Protein AF-A0A1C6DAB2-F1 (afdb_monomer_lite)

pLDDT: mean 93.53, std 7.5, range [49.25, 98.69]

Structure (mmCIF, N/CA/C/O backbone):
data_AF-A0A1C6DAB2-F1
#
_entry.id   AF-A0A1C6DAB2-F1
#
loop_
_atom_site.group_PDB
_atom_site.id
_atom_site.type_symbol
_atom_site.label_atom_id
_atom_site.label_alt_id
_atom_site.label_comp_id
_atom_site.label_asym_id
_atom_site.label_entity_id
_atom_site.label_seq_id
_atom_site.pdbx_PDB_ins_code
_atom_site.Cartn_x
_atom_site.Cartn_y
_atom_site.Cartn_z
_atom_site.occupancy
_atom_site.B_iso_or_equiv
_atom_site.auth_seq_id
_atom_site.auth_comp_id
_atom_site.auth_asym_id
_atom_site.auth_atom_id
_atom_site.pdbx_PDB_model_num
ATOM 1 N N . MET A 1 1 ? -5.700 -2.533 -22.740 1.00 49.25 1 MET A N 1
ATOM 2 C CA . MET A 1 1 ? -5.911 -1.677 -21.548 1.00 49.25 1 MET A CA 1
ATOM 3 C C . MET A 1 1 ? -4.535 -1.327 -20.965 1.00 49.25 1 MET A C 1
ATOM 5 O O . MET A 1 1 ? -3.546 -1.743 -21.566 1.00 49.25 1 MET A O 1
ATOM 9 N N . ALA A 1 2 ? -4.395 -0.528 -19.900 1.00 56.91 2 ALA A N 1
ATOM 10 C CA . ALA A 1 2 ? -3.152 -0.606 -19.117 1.00 56.91 2 ALA A CA 1
ATOM 11 C C . ALA A 1 2 ? -3.187 -1.957 -18.396 1.00 56.91 2 ALA A C 1
ATOM 13 O O . ALA A 1 2 ? -4.256 -2.381 -17.969 1.00 56.91 2 ALA A O 1
ATOM 14 N N . ARG A 1 3 ? -2.072 -2.685 -18.361 1.00 71.75 3 ARG A N 1
ATOM 15 C CA . ARG A 1 3 ? -2.069 -4.018 -17.767 1.00 71.75 3 ARG A CA 1
ATOM 16 C C . ARG A 1 3 ? -2.143 -3.891 -16.251 1.00 71.75 3 ARG A C 1
ATOM 18 O O . ARG A 1 3 ? -1.261 -3.277 -15.655 1.00 71.75 3 ARG A O 1
ATOM 25 N N . GLU A 1 4 ? -3.182 -4.461 -15.661 1.00 79.12 4 GLU A N 1
ATOM 26 C CA . GLU A 1 4 ? -3.455 -4.365 -14.232 1.00 79.12 4 GLU A CA 1
ATOM 27 C C . GLU A 1 4 ? -3.022 -5.652 -13.532 1.00 79.12 4 GLU A C 1
ATOM 29 O O . GLU A 1 4 ? -3.214 -6.760 -14.034 1.00 79.12 4 GLU A O 1
ATOM 34 N N . ALA A 1 5 ? -2.421 -5.505 -12.360 1.00 93.19 5 ALA A N 1
ATOM 35 C CA . ALA A 1 5 ? -2.214 -6.605 -11.438 1.00 93.19 5 ALA A CA 1
ATOM 36 C C . ALA A 1 5 ? -2.573 -6.132 -10.037 1.00 93.19 5 ALA A C 1
ATOM 38 O O . ALA A 1 5 ? -2.431 -4.950 -9.717 1.00 93.19 5 ALA A O 1
ATOM 39 N N . MET A 1 6 ? -3.035 -7.048 -9.199 1.00 95.88 6 MET A N 1
ATOM 40 C CA . MET A 1 6 ? -3.359 -6.732 -7.819 1.00 95.88 6 MET A CA 1
ATOM 41 C C . MET A 1 6 ? -3.026 -7.870 -6.871 1.00 95.88 6 MET A C 1
ATOM 43 O O . MET A 1 6 ? -2.961 -9.043 -7.246 1.00 95.88 6 MET A O 1
ATOM 47 N N . ILE A 1 7 ? -2.837 -7.491 -5.615 1.00 97.62 7 ILE A N 1
ATOM 48 C CA . ILE A 1 7 ? -2.771 -8.397 -4.483 1.00 97.62 7 ILE A CA 1
ATOM 49 C C . ILE A 1 7 ? -3.958 -8.081 -3.578 1.00 97.62 7 ILE A C 1
ATOM 51 O O . ILE A 1 7 ? -4.062 -6.976 -3.050 1.00 97.62 7 ILE A O 1
ATOM 55 N N . GLU A 1 8 ? -4.833 -9.057 -3.368 1.00 98.06 8 GLU A N 1
ATOM 56 C CA . GLU A 1 8 ? -5.797 -9.014 -2.273 1.00 98.06 8 GLU A CA 1
ATOM 57 C C . GLU A 1 8 ? -5.141 -9.631 -1.039 1.00 98.06 8 GLU A C 1
ATOM 59 O O . GLU A 1 8 ? -4.670 -10.768 -1.085 1.00 98.06 8 GLU A O 1
ATOM 64 N N . LEU A 1 9 ? -5.108 -8.883 0.057 1.00 96.50 9 LEU A N 1
ATOM 65 C CA . LEU A 1 9 ? -4.588 -9.313 1.345 1.00 96.50 9 LEU A CA 1
ATOM 66 C C . LEU A 1 9 ? -5.721 -9.305 2.369 1.00 96.50 9 LEU A C 1
ATOM 68 O O . LEU A 1 9 ? -6.384 -8.290 2.561 1.00 96.50 9 LEU A O 1
ATOM 72 N N . ASN A 1 10 ? -5.914 -10.430 3.051 1.00 95.44 10 ASN A N 1
ATOM 73 C CA . ASN A 1 10 ? -6.911 -10.557 4.107 1.00 95.44 10 ASN A CA 1
ATOM 74 C C . ASN A 1 10 ? -6.192 -10.867 5.426 1.00 95.44 10 ASN A C 1
ATOM 76 O O . ASN A 1 10 ? -5.696 -11.988 5.608 1.00 95.44 10 ASN A O 1
ATOM 80 N N . CYS A 1 11 ? -6.096 -9.883 6.328 1.00 90.69 11 CYS A N 1
ATOM 81 C CA . CYS A 1 11 ? -5.521 -10.074 7.659 1.00 90.69 11 CYS A CA 1
ATOM 82 C C . CYS A 1 11 ? -6.543 -10.732 8.586 1.00 90.69 11 CYS A C 1
ATOM 84 O O . CYS A 1 11 ? -7.665 -10.268 8.755 1.00 90.69 11 CYS A O 1
ATOM 86 N N . ILE A 1 12 ? -6.113 -11.798 9.244 1.00 85.94 12 ILE A N 1
ATOM 87 C CA . ILE A 1 12 ? -6.878 -12.556 10.222 1.00 85.94 12 ILE A CA 1
ATOM 88 C C . ILE A 1 12 ? -6.373 -12.130 11.602 1.00 85.94 12 ILE A C 1
ATOM 90 O O . ILE A 1 12 ? -5.512 -12.775 12.201 1.00 85.94 12 ILE A O 1
ATOM 94 N N . SER A 1 13 ? -6.865 -10.984 12.068 1.00 80.19 13 SER A N 1
ATOM 95 C CA . SER A 1 13 ? -6.510 -10.392 13.360 1.00 80.19 13 SER A CA 1
ATOM 96 C C . SER A 1 13 ? -7.745 -9.812 14.043 1.00 80.19 13 SER A C 1
ATOM 98 O O . SER A 1 13 ? -8.664 -9.327 13.381 1.00 80.19 13 SER A O 1
ATOM 100 N N . GLU A 1 14 ? -7.756 -9.830 15.377 1.00 74.00 14 GLU A N 1
ATOM 101 C CA . GLU A 1 14 ? -8.758 -9.101 16.163 1.00 74.00 14 GLU A CA 1
ATOM 102 C C . GLU A 1 14 ? -8.577 -7.581 16.029 1.00 74.00 14 GLU A C 1
ATOM 104 O O . GLU A 1 14 ? -9.552 -6.830 16.063 1.00 74.00 14 GLU A O 1
ATOM 109 N N . GLN A 1 15 ? -7.336 -7.122 15.827 1.00 79.38 15 GLN A N 1
ATOM 110 C CA . GLN A 1 15 ? -7.015 -5.716 15.597 1.00 79.38 15 GLN A CA 1
ATOM 111 C C . GLN A 1 15 ? -6.980 -5.415 14.099 1.00 79.38 15 GLN A C 1
ATOM 113 O O . GLN A 1 15 ? -6.121 -5.911 13.366 1.00 79.38 15 GLN A O 1
ATOM 118 N N . LYS A 1 16 ? -7.911 -4.563 13.656 1.00 86.50 16 LYS A N 1
ATOM 119 C CA . LYS A 1 16 ? -8.119 -4.226 12.241 1.00 86.50 16 LYS A CA 1
ATOM 120 C C . LYS A 1 16 ? -7.568 -2.852 11.866 1.00 86.50 16 LYS A C 1
ATOM 122 O O . LYS A 1 16 ? -8.256 -2.039 11.249 1.00 86.50 16 LYS A O 1
ATOM 127 N N . ASP A 1 17 ? -6.348 -2.578 12.305 1.00 91.56 17 ASP A N 1
ATOM 128 C CA . ASP A 1 17 ? -5.714 -1.265 12.205 1.00 91.56 17 ASP A CA 1
ATOM 129 C C . ASP A 1 17 ? -4.897 -1.126 10.910 1.00 91.56 17 ASP A C 1
ATOM 131 O O . ASP A 1 17 ? -3.895 -1.819 10.713 1.00 91.56 17 ASP A O 1
ATOM 135 N N . ILE A 1 18 ? -5.326 -0.224 10.021 1.00 96.50 18 ILE A N 1
ATOM 136 C CA . ILE A 1 18 ? -4.609 0.067 8.771 1.00 96.50 18 ILE A CA 1
ATOM 137 C C . ILE A 1 18 ? -3.295 0.800 9.063 1.00 96.50 18 ILE A C 1
ATOM 139 O O . ILE A 1 18 ? -2.327 0.620 8.328 1.00 96.50 18 ILE A O 1
ATOM 143 N N . THR A 1 19 ? -3.219 1.599 10.130 1.00 97.06 19 THR A N 1
ATOM 144 C CA . THR A 1 19 ? -1.991 2.333 10.469 1.00 97.06 19 THR A CA 1
ATOM 145 C C . THR A 1 19 ? -0.858 1.388 10.861 1.00 97.06 19 THR A C 1
ATOM 147 O O . THR A 1 19 ? 0.268 1.585 10.413 1.00 97.06 19 THR A O 1
ATOM 150 N N . LEU A 1 20 ? -1.165 0.292 11.565 1.00 94.94 20 LEU A N 1
ATOM 151 C CA . LEU A 1 20 ? -0.193 -0.764 11.860 1.00 94.94 20 LEU A CA 1
ATOM 152 C C . LEU A 1 20 ? 0.326 -1.438 10.581 1.00 94.94 20 LEU A C 1
ATOM 154 O O . LEU A 1 20 ? 1.529 -1.646 10.434 1.00 94.94 20 LEU A O 1
ATOM 158 N N . LEU A 1 21 ? -0.563 -1.754 9.630 1.00 95.44 21 LEU A N 1
ATOM 159 C CA . LEU A 1 21 ? -0.154 -2.288 8.326 1.00 95.44 21 LEU A CA 1
ATOM 160 C C . LEU A 1 21 ? 0.785 -1.314 7.599 1.00 95.44 21 LEU A C 1
ATOM 162 O O . LEU A 1 21 ? 1.809 -1.728 7.053 1.00 95.44 21 LEU A O 1
ATOM 166 N N . LEU A 1 22 ? 0.452 -0.024 7.620 1.00 97.19 22 LEU A N 1
ATOM 167 C CA . LEU A 1 22 ? 1.244 1.021 6.985 1.00 97.19 22 LEU A CA 1
ATOM 168 C C . LEU A 1 22 ? 2.634 1.153 7.618 1.00 97.19 22 LEU A C 1
ATOM 170 O O . LEU A 1 22 ? 3.620 1.247 6.889 1.00 97.19 22 LEU A O 1
ATOM 174 N N . ASP A 1 23 ? 2.727 1.083 8.947 1.00 96.94 23 ASP A N 1
ATOM 175 C CA . ASP A 1 23 ? 3.995 1.130 9.678 1.00 96.94 23 ASP A CA 1
ATOM 176 C C . ASP A 1 23 ? 4.902 -0.056 9.314 1.00 96.94 23 ASP A C 1
ATOM 178 O O . ASP A 1 23 ? 6.090 0.135 9.046 1.00 96.94 23 ASP A O 1
ATOM 182 N N . ILE A 1 24 ? 4.354 -1.273 9.223 1.00 95.69 24 ILE A N 1
ATOM 183 C CA . ILE A 1 24 ? 5.120 -2.465 8.821 1.00 95.69 24 ILE A CA 1
ATOM 184 C C . ILE A 1 24 ? 5.647 -2.323 7.391 1.00 95.69 24 ILE A C 1
ATOM 186 O O . ILE A 1 24 ? 6.819 -2.602 7.128 1.00 95.69 24 ILE A O 1
ATOM 190 N N . LEU A 1 25 ? 4.805 -1.867 6.459 1.00 97.00 25 LEU A N 1
ATOM 191 C CA . LEU A 1 25 ? 5.222 -1.637 5.075 1.00 97.00 25 LEU A CA 1
ATOM 192 C C . LEU A 1 25 ? 6.297 -0.547 4.989 1.00 97.00 25 LEU A C 1
ATOM 194 O O . LEU A 1 25 ? 7.284 -0.724 4.268 1.00 97.00 25 LEU A O 1
ATOM 198 N N . CYS A 1 26 ? 6.158 0.535 5.761 1.00 97.69 26 CYS A N 1
ATOM 199 C CA . CYS A 1 26 ? 7.157 1.600 5.829 1.00 97.69 26 CYS A CA 1
ATOM 200 C C . CYS A 1 26 ? 8.503 1.099 6.367 1.00 97.69 26 CYS A C 1
ATOM 202 O O . CYS A 1 26 ? 9.546 1.352 5.762 1.00 97.69 26 CYS A O 1
ATOM 204 N N . ASN A 1 27 ? 8.488 0.305 7.440 1.00 96.25 27 ASN A N 1
ATOM 205 C CA . ASN A 1 27 ? 9.683 -0.359 7.974 1.00 96.25 27 ASN A CA 1
ATOM 206 C C . ASN A 1 27 ? 10.317 -1.333 6.964 1.00 96.25 27 ASN A C 1
ATOM 208 O O . ASN A 1 27 ? 11.506 -1.641 7.042 1.00 96.25 27 ASN A O 1
ATOM 212 N N . GLY A 1 28 ? 9.526 -1.803 5.998 1.00 96.19 28 GLY A N 1
ATOM 213 C CA . GLY A 1 28 ? 9.932 -2.651 4.886 1.00 96.19 28 GLY A CA 1
ATOM 214 C C . GLY A 1 28 ? 10.532 -1.938 3.664 1.00 96.19 28 GLY A C 1
ATOM 215 O O . GLY A 1 28 ? 10.904 -2.604 2.692 1.00 96.19 28 GLY A O 1
ATOM 216 N N . GLY A 1 29 ? 10.625 -0.605 3.691 1.00 97.38 29 GLY A N 1
ATOM 217 C CA . GLY A 1 29 ? 11.176 0.211 2.603 1.00 97.38 29 GLY A CA 1
ATOM 218 C C . GLY A 1 29 ? 10.129 0.876 1.704 1.00 97.38 29 GLY A C 1
ATOM 219 O O . GLY A 1 29 ? 10.496 1.559 0.746 1.00 97.38 29 GLY A O 1
ATOM 220 N N . TRP A 1 30 ? 8.834 0.722 1.990 1.00 98.31 30 TRP A N 1
ATOM 221 C CA . TRP A 1 30 ? 7.808 1.529 1.327 1.00 98.31 30 TRP A CA 1
ATOM 222 C C . TRP A 1 30 ? 7.755 2.943 1.909 1.00 98.31 30 TRP A C 1
ATOM 224 O O . TRP A 1 30 ? 8.054 3.180 3.075 1.00 98.31 30 TRP A O 1
ATOM 234 N N . LYS A 1 31 ? 7.379 3.917 1.086 1.00 98.19 31 LYS A N 1
ATOM 235 C CA . LYS A 1 31 ? 7.293 5.330 1.454 1.00 98.19 31 LYS A CA 1
ATOM 236 C C . LYS A 1 31 ? 5.958 5.884 0.996 1.00 98.19 31 LYS A C 1
ATOM 238 O O . LYS A 1 31 ? 5.555 5.653 -0.135 1.00 98.19 31 LYS A O 1
ATOM 243 N N . VAL A 1 32 ? 5.299 6.650 1.857 1.00 98.31 32 VAL A N 1
ATOM 244 C CA . VAL A 1 32 ? 4.053 7.363 1.514 1.00 98.31 32 VAL A CA 1
ATOM 245 C C . VAL A 1 32 ? 4.304 8.686 0.789 1.00 98.31 32 VAL A C 1
ATOM 247 O O . VAL A 1 32 ? 3.389 9.268 0.218 1.00 98.31 32 VAL A O 1
ATOM 250 N N . TYR A 1 33 ? 5.542 9.183 0.840 1.00 98.06 33 TYR A N 1
ATOM 251 C CA . TYR A 1 33 ? 5.918 10.424 0.182 1.00 98.06 33 TYR A CA 1
ATOM 252 C C . TYR A 1 33 ? 6.305 10.145 -1.267 1.00 98.06 33 TYR A C 1
ATOM 254 O O . TYR A 1 33 ? 7.190 9.325 -1.529 1.00 98.06 33 TYR A O 1
ATOM 262 N N . ASN A 1 34 ? 5.683 10.869 -2.190 1.00 95.69 34 ASN A N 1
ATOM 263 C CA . ASN A 1 34 ? 6.059 10.874 -3.592 1.00 95.69 34 ASN A CA 1
ATOM 264 C C . ASN A 1 34 ? 7.384 11.636 -3.812 1.00 95.69 34 ASN A C 1
ATOM 266 O O . ASN A 1 34 ? 8.001 12.180 -2.890 1.00 95.69 34 ASN A O 1
ATOM 270 N N . ASN A 1 35 ? 7.828 11.720 -5.067 1.00 93.50 35 ASN A N 1
ATOM 271 C CA . ASN A 1 35 ? 9.069 12.410 -5.437 1.00 93.50 35 ASN A CA 1
ATOM 272 C C . ASN A 1 35 ? 9.062 13.934 -5.181 1.00 93.50 35 ASN A C 1
ATOM 274 O O . ASN A 1 35 ? 10.134 14.540 -5.151 1.00 93.50 35 ASN A O 1
ATOM 278 N N . LYS A 1 36 ? 7.892 14.554 -4.975 1.00 95.50 36 LYS A N 1
ATOM 279 C CA . LYS A 1 36 ? 7.744 15.966 -4.579 1.00 95.50 36 LYS A CA 1
ATOM 280 C C . LYS A 1 36 ? 7.764 16.157 -3.059 1.00 95.50 36 LYS A C 1
ATOM 282 O O . LYS A 1 36 ? 7.759 17.294 -2.590 1.00 95.50 36 LYS A O 1
ATOM 287 N N . GLY A 1 37 ? 7.803 15.067 -2.289 1.00 96.44 37 GLY A N 1
ATOM 288 C CA . GLY A 1 37 ? 7.692 15.096 -0.832 1.00 96.44 37 GLY A CA 1
ATOM 289 C C . GLY A 1 37 ? 6.260 15.309 -0.333 1.00 96.44 37 GLY A C 1
ATOM 290 O O . GLY A 1 37 ? 6.084 15.720 0.813 1.00 96.44 37 GLY A O 1
ATOM 291 N N . ASN A 1 38 ? 5.260 15.050 -1.178 1.00 98.25 38 ASN A N 1
ATOM 292 C CA . ASN A 1 38 ? 3.838 15.097 -0.838 1.00 98.25 38 ASN A CA 1
ATOM 293 C C . ASN A 1 38 ? 3.296 13.684 -0.597 1.00 98.25 38 ASN A C 1
ATOM 295 O O . ASN A 1 38 ? 3.912 12.709 -1.020 1.00 98.25 38 ASN A O 1
ATOM 299 N N . ILE A 1 39 ? 2.140 13.577 0.051 1.00 98.69 39 ILE A N 1
ATOM 300 C CA . ILE A 1 39 ? 1.420 12.314 0.245 1.00 98.69 39 ILE A CA 1
ATOM 301 C C . ILE A 1 39 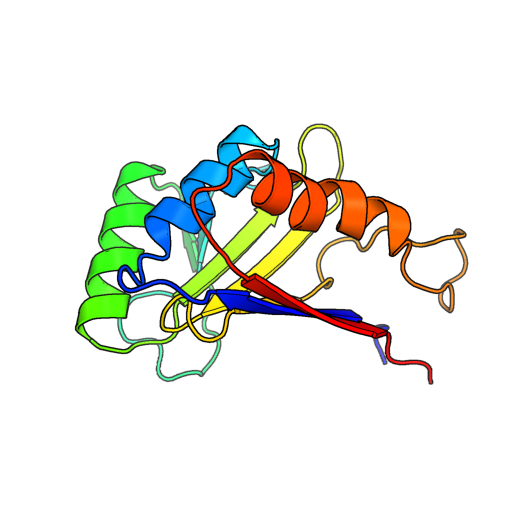? 0.189 12.306 -0.660 1.00 98.69 39 ILE A C 1
ATOM 303 O O . ILE A 1 39 ? -0.547 13.293 -0.706 1.00 98.69 39 ILE A O 1
ATOM 307 N N . GLU A 1 40 ? -0.034 11.184 -1.346 1.00 98.50 40 GLU A N 1
ATOM 308 C CA . GLU A 1 40 ? -1.189 10.954 -2.218 1.00 98.50 40 GLU A CA 1
ATOM 309 C C . GLU A 1 40 ? -2.186 10.004 -1.538 1.00 98.50 40 GLU A C 1
ATOM 311 O O . GLU A 1 40 ? -1.838 8.873 -1.185 1.00 98.50 40 GLU A O 1
ATOM 316 N N . TYR A 1 41 ? -3.411 10.477 -1.293 1.00 98.62 41 TYR A N 1
ATOM 317 C CA . TYR A 1 41 ? -4.402 9.772 -0.473 1.00 98.62 41 TYR A CA 1
ATOM 318 C C . TYR A 1 41 ? -5.852 10.128 -0.842 1.00 98.62 41 TYR A C 1
ATOM 320 O O . TYR A 1 41 ? -6.111 11.148 -1.482 1.00 98.62 41 TYR A O 1
ATOM 328 N N . LEU A 1 42 ? -6.813 9.306 -0.407 1.00 98.50 42 LEU A N 1
ATOM 329 C CA . LEU A 1 42 ? -8.243 9.631 -0.495 1.00 98.50 42 LEU A CA 1
ATOM 330 C C . LEU A 1 42 ? -8.694 10.478 0.710 1.00 98.50 42 LEU A C 1
ATOM 332 O O . LEU A 1 42 ? -8.543 10.031 1.857 1.00 98.50 42 LEU A O 1
ATOM 336 N N . PRO A 1 43 ? -9.285 11.668 0.491 1.00 97.69 43 PRO A N 1
ATOM 337 C CA . PRO A 1 43 ? -9.687 12.562 1.570 1.00 97.69 43 PRO A CA 1
ATOM 338 C C . PRO A 1 43 ? -10.893 12.033 2.354 1.00 97.69 43 PRO A C 1
ATOM 340 O O . PRO A 1 43 ? -11.622 11.136 1.924 1.00 97.69 43 PRO A O 1
ATOM 343 N N . ILE A 1 44 ? -11.120 12.595 3.541 1.00 97.69 44 ILE A N 1
ATOM 344 C CA . ILE A 1 44 ? -12.309 12.303 4.358 1.00 97.69 44 ILE A CA 1
ATOM 345 C C . ILE A 1 44 ? -13.564 12.760 3.605 1.00 97.69 44 ILE A C 1
ATOM 347 O O . ILE A 1 44 ? -13.599 13.877 3.094 1.00 97.69 44 ILE A O 1
ATOM 351 N N . GLY A 1 45 ? -14.599 11.921 3.586 1.00 96.31 45 GLY A N 1
ATOM 352 C CA . GLY A 1 45 ? -15.839 12.182 2.857 1.00 96.31 45 GLY A CA 1
ATOM 353 C C . GLY A 1 45 ? -15.775 11.873 1.358 1.00 96.31 45 GLY A C 1
ATOM 354 O O . GLY A 1 45 ? -16.714 12.225 0.648 1.00 96.31 45 GLY A O 1
ATOM 355 N N . ASP A 1 46 ? -14.705 11.231 0.867 1.00 95.00 46 ASP A N 1
ATOM 356 C CA . ASP A 1 46 ? -14.708 10.623 -0.470 1.00 95.00 46 ASP A CA 1
ATOM 357 C C . ASP A 1 46 ? -15.738 9.483 -0.517 1.00 95.00 46 ASP A C 1
ATOM 359 O O . ASP A 1 46 ? -15.590 8.467 0.166 1.00 95.00 46 ASP A O 1
ATOM 363 N N . ASP A 1 47 ? -16.789 9.682 -1.311 1.00 91.31 47 ASP A N 1
ATOM 364 C CA . ASP A 1 47 ? -17.887 8.730 -1.526 1.00 91.31 47 ASP A CA 1
ATOM 365 C C . ASP A 1 47 ? -17.554 7.761 -2.672 1.00 91.31 47 ASP A C 1
ATOM 367 O O . ASP A 1 47 ? -18.286 7.657 -3.652 1.00 91.31 47 ASP A O 1
ATOM 371 N N . GLU A 1 48 ? -16.370 7.140 -2.599 1.00 90.56 48 GLU A N 1
ATOM 372 C CA . GLU A 1 48 ? -15.844 6.187 -3.594 1.00 90.56 48 GLU A CA 1
ATOM 373 C C . GLU A 1 48 ? -15.757 6.746 -5.023 1.00 90.56 48 GLU A C 1
ATOM 375 O O . GLU A 1 48 ? -15.751 6.009 -6.009 1.00 90.56 48 GLU A O 1
ATOM 380 N N . ASN A 1 49 ? -15.639 8.068 -5.140 1.00 92.12 49 ASN A N 1
ATOM 381 C CA . ASN A 1 49 ? -15.410 8.744 -6.415 1.00 92.12 49 ASN A CA 1
ATOM 382 C C . ASN A 1 49 ? -13.923 8.760 -6.795 1.00 92.12 49 ASN A C 1
ATOM 384 O O . ASN A 1 49 ? -13.576 9.234 -7.876 1.00 92.12 49 ASN A O 1
ATOM 388 N N . PHE A 1 50 ? -13.054 8.240 -5.918 1.00 93.69 50 PHE A N 1
ATOM 389 C CA . PHE A 1 50 ? -11.605 8.189 -6.100 1.00 93.69 50 PHE A CA 1
ATOM 390 C C . PHE A 1 50 ? -11.006 9.581 -6.355 1.00 93.69 50 PHE A C 1
ATOM 392 O O . PHE A 1 50 ? -10.121 9.756 -7.196 1.00 93.69 50 PHE A O 1
ATOM 399 N N . CYS A 1 51 ? -11.485 10.589 -5.618 1.00 95.81 51 CYS A N 1
ATOM 400 C CA . CYS A 1 51 ? -11.001 11.967 -5.695 1.00 95.81 51 CYS A CA 1
ATOM 401 C C . CYS A 1 51 ? -9.664 12.122 -4.949 1.00 95.81 51 CYS A C 1
ATOM 403 O O . CYS A 1 51 ? -9.591 12.797 -3.920 1.00 95.81 51 CYS A O 1
ATOM 405 N N . TRP A 1 52 ? -8.610 11.476 -5.455 1.00 97.44 52 TRP A N 1
ATOM 406 C CA . TRP A 1 52 ? -7.261 11.514 -4.884 1.00 97.44 52 TRP A CA 1
ATOM 407 C C . TRP A 1 52 ? -6.759 12.947 -4.672 1.00 97.44 52 TRP A C 1
ATOM 409 O O . TRP A 1 52 ? -6.876 13.804 -5.550 1.00 97.44 52 TRP A O 1
ATOM 419 N N . GLN A 1 53 ? -6.163 13.188 -3.505 1.00 97.81 53 GLN A N 1
ATOM 420 C CA . GLN A 1 53 ? -5.475 14.430 -3.165 1.00 97.81 53 GLN A CA 1
ATOM 421 C C . GLN A 1 53 ? -3.972 14.199 -3.075 1.00 97.81 53 GLN A C 1
ATOM 423 O O . GLN A 1 53 ? -3.532 13.127 -2.673 1.00 97.81 53 GLN A O 1
ATOM 428 N N . GLU A 1 54 ? -3.194 15.221 -3.430 1.00 98.12 54 GLU A N 1
ATOM 429 C CA . GLU A 1 54 ? -1.740 15.263 -3.277 1.00 98.12 54 GLU A CA 1
ATOM 430 C C . GLU A 1 54 ? -1.390 16.476 -2.410 1.00 98.12 54 GLU A C 1
ATOM 432 O O . GLU A 1 54 ? -1.340 17.602 -2.907 1.00 98.12 54 GLU A O 1
ATOM 437 N N . ASP A 1 55 ? -1.127 16.253 -1.122 1.00 98.19 55 ASP A N 1
ATOM 438 C CA . ASP A 1 55 ? -0.871 17.340 -0.176 1.00 98.19 55 ASP A CA 1
ATOM 439 C C . ASP A 1 55 ? 0.478 17.207 0.521 1.00 98.19 55 ASP A C 1
ATOM 441 O O . ASP A 1 55 ? 0.991 16.118 0.796 1.00 98.19 55 ASP A O 1
ATOM 445 N N . LYS A 1 56 ? 1.029 18.358 0.910 1.00 98.06 56 LYS A N 1
ATOM 446 C CA . LYS A 1 56 ? 2.200 18.429 1.780 1.00 98.06 56 LYS A CA 1
ATOM 447 C C . LYS A 1 56 ? 1.788 18.262 3.245 1.00 98.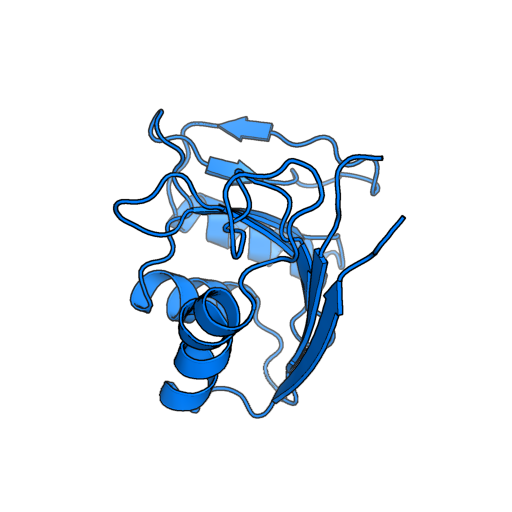06 56 LYS A C 1
ATOM 449 O O . LYS A 1 56 ? 1.727 19.233 4.000 1.00 98.06 56 LYS A O 1
ATOM 454 N N . ILE A 1 57 ? 1.498 17.026 3.638 1.00 98.25 57 ILE A N 1
ATOM 455 C CA . ILE A 1 57 ? 1.147 16.638 5.012 1.00 98.25 57 ILE A CA 1
ATOM 456 C C . ILE A 1 57 ? 2.210 15.717 5.623 1.00 98.25 57 ILE A C 1
ATOM 458 O O . ILE A 1 57 ? 3.016 15.118 4.916 1.00 98.25 57 ILE A O 1
ATOM 462 N N . SER A 1 58 ? 2.236 15.618 6.954 1.00 98.31 58 SER A N 1
ATOM 463 C CA . SER A 1 58 ? 3.111 14.677 7.657 1.00 98.31 58 SER A CA 1
ATOM 464 C C . SER A 1 58 ? 2.522 13.264 7.677 1.00 98.31 58 SER A C 1
ATOM 466 O O . SER A 1 58 ? 1.312 13.073 7.557 1.00 98.31 58 SER A O 1
ATOM 468 N N . TYR A 1 59 ? 3.375 12.270 7.922 1.00 98.25 59 TYR A N 1
ATOM 469 C CA . TYR A 1 59 ? 2.947 10.884 8.126 1.00 98.25 59 TYR A CA 1
ATOM 470 C C . TYR A 1 59 ? 1.983 10.728 9.312 1.00 98.25 59 TYR A C 1
ATOM 472 O O . TYR A 1 59 ? 0.995 10.006 9.220 1.00 98.25 59 TYR A O 1
ATOM 480 N N . GLU A 1 60 ? 2.208 11.463 10.405 1.00 98.38 60 GLU A N 1
ATOM 481 C CA . GLU A 1 60 ? 1.275 11.490 11.539 1.00 98.38 60 GLU A CA 1
ATOM 482 C C . GLU A 1 60 ? -0.090 12.052 11.133 1.00 98.38 60 GLU A C 1
ATOM 484 O O . GLU A 1 60 ? -1.124 11.496 11.500 1.00 98.38 60 GLU A O 1
ATOM 489 N N . LYS A 1 61 ? -0.111 13.093 10.289 1.00 98.50 61 LYS A N 1
ATOM 490 C CA . LYS A 1 61 ? -1.366 13.642 9.779 1.00 98.50 61 LYS A CA 1
ATOM 491 C C . LYS A 1 61 ? -2.104 12.651 8.877 1.00 98.50 61 LYS A C 1
ATOM 493 O O . LYS A 1 61 ? -3.326 12.554 8.960 1.00 98.50 61 LYS A O 1
ATOM 498 N N . LEU A 1 62 ? -1.377 11.894 8.055 1.00 98.62 62 LEU A N 1
ATOM 499 C CA . LEU A 1 62 ? -1.956 10.798 7.279 1.00 98.62 62 LEU A CA 1
ATOM 500 C C . LEU A 1 62 ? -2.583 9.743 8.205 1.00 98.62 62 LEU A C 1
ATOM 502 O O . LEU A 1 62 ? -3.723 9.346 7.980 1.00 98.62 62 LEU A O 1
ATOM 506 N N . LYS A 1 63 ? -1.894 9.330 9.277 1.00 98.50 63 LYS A N 1
ATOM 507 C CA . LYS A 1 63 ? -2.439 8.367 10.250 1.00 98.50 63 LYS A CA 1
ATOM 508 C C . LYS A 1 63 ? -3.715 8.873 10.926 1.00 98.50 63 LYS A C 1
ATOM 510 O O . LYS A 1 63 ? -4.672 8.113 11.037 1.00 98.50 63 LYS A O 1
ATOM 515 N N . GLU A 1 64 ? -3.791 10.156 11.289 1.00 98.44 64 GLU A N 1
ATOM 516 C CA . GLU A 1 64 ? -5.040 10.759 11.784 1.00 98.44 64 GLU A CA 1
ATOM 517 C C . GLU A 1 64 ? -6.188 10.635 10.767 1.00 98.44 64 GLU A C 1
ATOM 519 O O . GLU A 1 64 ? -7.313 10.296 11.138 1.00 98.44 64 GLU A O 1
ATOM 524 N N . ILE A 1 65 ? -5.912 10.892 9.482 1.00 98.38 65 ILE A N 1
ATOM 525 C CA . ILE A 1 65 ? -6.890 10.754 8.391 1.00 98.38 65 ILE A CA 1
ATOM 526 C C . ILE A 1 65 ? -7.363 9.306 8.275 1.00 98.38 65 ILE A C 1
ATOM 528 O O . ILE A 1 65 ? -8.570 9.068 8.248 1.00 98.38 65 ILE A O 1
ATOM 532 N N . ILE A 1 66 ? -6.439 8.344 8.275 1.00 98.38 66 ILE A N 1
ATOM 533 C CA . ILE A 1 66 ? -6.751 6.910 8.221 1.00 98.38 66 ILE A CA 1
ATOM 534 C C . ILE A 1 66 ? -7.666 6.519 9.382 1.00 98.38 66 ILE A C 1
ATOM 536 O O . ILE A 1 66 ? -8.727 5.944 9.147 1.00 98.38 66 ILE A O 1
ATOM 540 N N . VAL A 1 67 ? -7.311 6.883 10.619 1.00 97.81 67 VAL A N 1
ATOM 541 C CA . VAL A 1 67 ? -8.108 6.562 11.814 1.00 97.81 67 VAL A CA 1
ATOM 542 C C . VAL A 1 67 ? -9.517 7.149 11.713 1.00 97.81 67 VAL A C 1
ATOM 544 O O . VAL A 1 67 ? -10.495 6.440 11.956 1.00 97.81 67 VAL A O 1
ATOM 547 N N . MET A 1 68 ? -9.649 8.415 11.303 1.00 97.94 68 MET A N 1
ATOM 548 C CA . MET A 1 68 ? -10.959 9.050 11.118 1.00 97.94 68 MET A CA 1
ATOM 549 C C . MET A 1 68 ? -11.799 8.348 10.045 1.00 97.94 68 MET A C 1
ATOM 551 O O . MET A 1 68 ? -13.002 8.162 10.236 1.00 97.94 68 MET A O 1
ATOM 555 N N . LYS A 1 69 ? -11.187 7.942 8.927 1.00 97.94 69 LYS A N 1
ATOM 556 C CA . LYS A 1 69 ? -11.878 7.222 7.849 1.00 97.94 69 LYS A CA 1
ATOM 557 C C . LYS A 1 69 ? -12.304 5.824 8.295 1.00 97.94 69 LYS A C 1
ATOM 559 O O . LYS A 1 69 ? -13.464 5.470 8.099 1.00 97.94 69 LYS A O 1
ATOM 564 N N . GLN A 1 70 ? -11.440 5.078 8.988 1.00 95.38 70 GLN A N 1
ATOM 565 C CA . GLN A 1 70 ? -11.784 3.768 9.552 1.00 95.38 70 GLN A CA 1
ATOM 566 C C . GLN A 1 70 ? -12.957 3.851 10.539 1.00 95.38 70 GLN A C 1
ATOM 568 O O . GLN A 1 70 ? -13.880 3.043 10.460 1.00 95.38 70 GLN A O 1
ATOM 573 N N . GLN A 1 71 ? -12.976 4.852 11.428 1.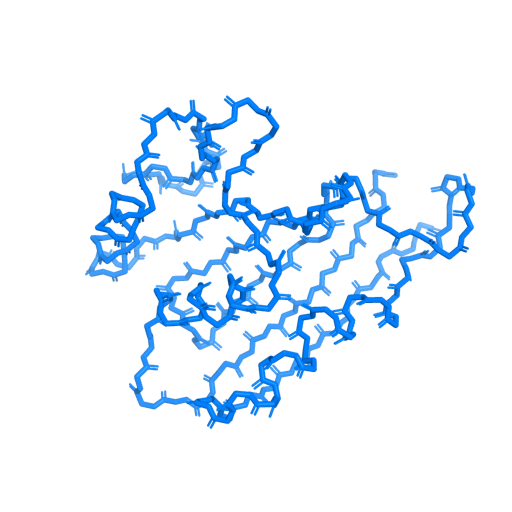00 95.75 71 GLN A N 1
ATOM 574 C CA . GLN A 1 71 ? -14.080 5.070 12.379 1.00 95.75 71 GLN A CA 1
ATOM 575 C C . GLN A 1 71 ? -15.422 5.353 11.689 1.00 95.75 71 GLN A C 1
ATOM 577 O O . GLN A 1 71 ? -16.475 5.001 12.218 1.00 95.75 71 GLN A O 1
ATOM 582 N N . LYS A 1 72 ? -15.388 5.973 10.506 1.00 96.44 72 LYS A N 1
ATOM 583 C CA . LYS A 1 72 ? -16.566 6.248 9.672 1.00 96.44 72 LYS A CA 1
ATOM 584 C C . LYS A 1 72 ? -16.876 5.135 8.669 1.00 96.44 72 LYS A C 1
ATOM 586 O O . LYS A 1 72 ? -17.815 5.275 7.891 1.00 96.44 72 LYS A O 1
ATOM 591 N N . ASN A 1 73 ? -16.104 4.045 8.680 1.00 95.25 73 ASN A N 1
ATOM 592 C CA . ASN A 1 73 ? -16.157 2.984 7.678 1.00 95.25 73 ASN A CA 1
ATOM 593 C C . ASN A 1 73 ? -16.009 3.515 6.235 1.00 95.25 73 ASN A C 1
ATOM 595 O O . ASN A 1 73 ? -16.602 2.972 5.306 1.00 95.25 73 ASN A O 1
ATOM 599 N N . GLU A 1 74 ? -15.238 4.583 6.033 1.00 97.56 74 GLU A N 1
ATOM 600 C CA . GLU A 1 74 ? -14.900 5.123 4.713 1.00 97.56 74 GLU A CA 1
ATOM 601 C C . GLU A 1 74 ? -13.727 4.350 4.091 1.00 97.56 74 GLU A C 1
ATOM 603 O O . GLU A 1 74 ? -12.858 3.838 4.800 1.00 97.56 74 GLU A O 1
ATOM 608 N N . LEU A 1 75 ? -13.671 4.293 2.756 1.00 98.06 75 LEU A N 1
ATOM 609 C CA . LEU A 1 75 ? -12.548 3.690 2.039 1.00 98.06 75 LEU A CA 1
ATOM 610 C C . LEU A 1 75 ? -11.289 4.541 2.225 1.00 98.06 75 LEU A C 1
ATOM 612 O O . LEU A 1 75 ? -11.257 5.705 1.831 1.00 98.0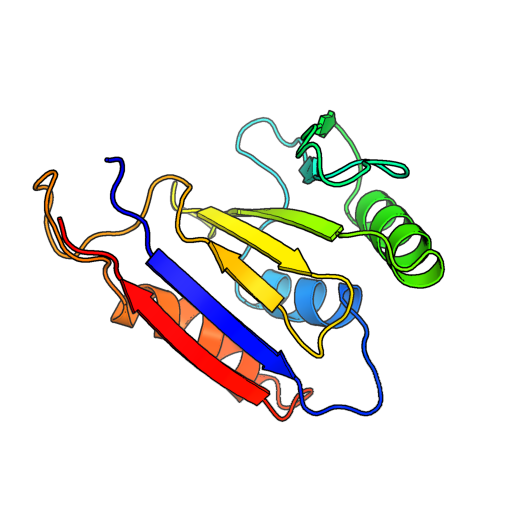6 75 LEU A O 1
ATOM 616 N N . VAL A 1 76 ? -10.248 3.963 2.813 1.00 98.44 76 VAL A N 1
ATOM 617 C CA . VAL A 1 76 ? -8.900 4.532 2.843 1.00 98.44 76 VAL A CA 1
ATOM 618 C C . VAL A 1 76 ? -8.213 4.195 1.529 1.00 98.44 76 VAL A C 1
ATOM 620 O O . VAL A 1 76 ? -8.240 3.042 1.105 1.00 98.44 76 VAL A O 1
ATOM 623 N N . GLY A 1 77 ? -7.580 5.194 0.918 1.00 98.31 77 GLY A N 1
ATOM 624 C CA . GLY A 1 77 ? -6.697 5.015 -0.226 1.00 98.31 77 GLY A CA 1
ATOM 625 C C . GLY A 1 77 ? -5.386 5.752 -0.011 1.00 98.31 77 GLY A C 1
ATOM 626 O O . GLY A 1 77 ? -5.405 6.893 0.452 1.00 98.31 77 GLY A O 1
ATOM 627 N N . ILE A 1 78 ? -4.266 5.084 -0.282 1.00 98.50 78 ILE A N 1
ATOM 628 C CA . ILE A 1 78 ? -2.910 5.613 -0.095 1.00 98.50 78 ILE A CA 1
ATOM 629 C C . ILE A 1 78 ? -2.037 5.120 -1.246 1.00 98.50 78 ILE A C 1
ATOM 631 O O . ILE A 1 78 ? -1.983 3.914 -1.490 1.00 98.50 78 ILE A O 1
ATOM 635 N N . HIS A 1 79 ? -1.313 6.015 -1.912 1.00 98.56 79 HIS A N 1
ATOM 636 C CA . HIS A 1 79 ? -0.224 5.592 -2.789 1.00 98.56 79 HIS A CA 1
ATOM 637 C C . HIS A 1 79 ? 1.058 5.393 -1.980 1.00 98.56 79 HIS A C 1
ATOM 639 O O . HIS A 1 79 ? 1.416 6.206 -1.122 1.00 98.56 79 HIS A O 1
ATOM 645 N N . MET A 1 80 ? 1.769 4.306 -2.262 1.00 98.50 80 MET A N 1
ATOM 646 C CA . MET A 1 80 ? 3.067 4.012 -1.665 1.00 98.50 80 MET A CA 1
ATOM 647 C C . MET A 1 80 ? 4.106 3.755 -2.748 1.00 98.50 80 MET A C 1
ATOM 649 O O . MET A 1 80 ? 3.808 3.175 -3.787 1.00 98.50 80 MET A O 1
ATOM 653 N N . PHE A 1 81 ? 5.348 4.134 -2.472 1.00 98.19 81 PHE A N 1
ATOM 654 C CA . PHE A 1 81 ? 6.478 4.044 -3.391 1.00 98.19 81 PHE A CA 1
ATOM 655 C C . PHE A 1 81 ? 7.607 3.251 -2.743 1.00 98.19 81 PHE A C 1
ATOM 657 O O . PHE A 1 81 ? 7.943 3.488 -1.581 1.00 98.19 81 PHE A O 1
ATOM 664 N N . TYR A 1 82 ? 8.205 2.310 -3.467 1.00 97.81 82 TYR A N 1
ATOM 665 C CA . TYR A 1 82 ? 9.311 1.533 -2.923 1.00 97.81 82 TYR A CA 1
ATOM 666 C C . TYR A 1 82 ? 10.620 2.311 -3.037 1.00 97.81 82 TYR A C 1
ATOM 668 O O . TYR A 1 82 ? 10.956 2.854 -4.094 1.00 97.81 82 TYR A O 1
ATOM 676 N N . GLU A 1 83 ? 11.371 2.372 -1.942 1.00 95.12 83 GLU A N 1
ATOM 677 C CA . GLU A 1 83 ? 12.572 3.189 -1.860 1.00 95.12 83 GLU A CA 1
ATOM 678 C C . GLU A 1 83 ? 13.598 2.915 -2.965 1.00 95.12 83 GLU A C 1
ATOM 680 O O . GLU A 1 83 ? 13.803 1.783 -3.397 1.00 95.12 83 GLU A O 1
ATOM 685 N N . TYR A 1 84 ? 14.260 3.988 -3.412 1.00 92.06 84 TYR A N 1
ATOM 686 C CA . TYR A 1 84 ? 15.281 3.962 -4.466 1.00 92.06 84 TYR A CA 1
ATOM 687 C C . TYR A 1 84 ? 14.790 3.448 -5.831 1.00 92.06 84 TYR A C 1
ATOM 689 O O . TYR A 1 84 ? 15.603 3.214 -6.722 1.00 92.06 84 TYR A O 1
ATOM 697 N N . THR A 1 85 ? 13.475 3.317 -6.022 1.00 94.06 85 THR A N 1
ATOM 698 C CA . THR A 1 85 ? 12.850 2.945 -7.296 1.00 94.06 85 THR A CA 1
ATOM 699 C C . THR A 1 85 ? 11.753 3.939 -7.670 1.00 94.06 85 THR A C 1
ATOM 701 O O . THR A 1 85 ? 11.368 4.790 -6.869 1.00 94.06 85 THR A O 1
ATOM 704 N N . SER A 1 86 ? 11.243 3.841 -8.896 1.00 93.06 86 SER A N 1
ATOM 705 C CA . SER A 1 86 ? 10.042 4.563 -9.324 1.00 93.06 86 SER A CA 1
ATOM 706 C C . SER A 1 86 ? 8.752 3.774 -9.080 1.00 93.06 86 SER A C 1
ATOM 708 O O . SER A 1 86 ? 7.677 4.302 -9.357 1.00 93.06 86 SER A O 1
ATOM 710 N N . TYR A 1 87 ? 8.857 2.532 -8.598 1.00 95.81 87 TYR A N 1
ATOM 711 C CA . TYR A 1 87 ? 7.758 1.579 -8.492 1.00 95.81 87 TYR A CA 1
ATOM 712 C C . TYR A 1 87 ? 6.848 1.927 -7.320 1.00 95.81 87 TYR A C 1
ATOM 714 O O . TYR A 1 87 ? 7.323 2.190 -6.212 1.00 95.81 87 TYR A O 1
ATOM 722 N N . GLY A 1 88 ? 5.542 1.890 -7.559 1.00 96.44 88 GLY A N 1
ATOM 723 C CA . GLY A 1 88 ? 4.540 2.176 -6.549 1.00 96.44 88 GLY A CA 1
ATOM 724 C C . GLY A 1 88 ? 3.369 1.205 -6.572 1.00 96.44 88 GLY A C 1
ATOM 725 O O . GLY A 1 88 ? 3.281 0.314 -7.421 1.00 96.44 88 GLY A O 1
ATOM 726 N N . ILE A 1 89 ? 2.490 1.393 -5.596 1.00 97.50 89 ILE A N 1
ATOM 727 C CA . ILE A 1 89 ? 1.225 0.685 -5.435 1.00 97.50 89 ILE A CA 1
ATOM 728 C C . ILE A 1 89 ? 0.158 1.645 -4.915 1.00 97.50 89 ILE A C 1
ATOM 730 O O . ILE A 1 89 ? 0.473 2.573 -4.164 1.00 97.50 89 ILE A O 1
ATOM 734 N N . SER A 1 90 ? -1.097 1.347 -5.223 1.00 98.00 90 SER A N 1
ATOM 735 C CA . SER A 1 90 ? -2.253 1.925 -4.540 1.00 98.00 90 SER A CA 1
ATOM 736 C C . SER A 1 90 ? -2.789 0.930 -3.515 1.00 98.00 90 SER A C 1
ATOM 738 O O . SER A 1 90 ? -3.173 -0.183 -3.866 1.00 98.00 90 SER A O 1
ATOM 740 N N . LEU A 1 91 ? -2.822 1.316 -2.240 1.00 98.25 91 LEU A N 1
ATOM 741 C CA . LEU A 1 91 ? -3.421 0.537 -1.157 1.00 98.25 91 LEU A CA 1
ATOM 742 C C . LEU A 1 91 ? -4.824 1.069 -0.871 1.00 98.25 91 LEU A C 1
ATOM 744 O O . LEU A 1 91 ? -4.974 2.237 -0.518 1.00 98.25 91 LEU A O 1
ATOM 748 N N . LEU A 1 92 ? -5.833 0.205 -0.982 1.00 98.19 92 LEU A N 1
ATOM 749 C CA . LEU A 1 92 ? -7.244 0.503 -0.744 1.00 98.19 92 LEU A CA 1
ATOM 750 C C . LEU A 1 92 ? -7.822 -0.437 0.321 1.00 98.19 92 LEU A C 1
ATOM 752 O O . LEU A 1 92 ? -7.746 -1.659 0.184 1.00 98.19 92 LEU A O 1
ATOM 756 N N . ALA A 1 93 ? -8.420 0.112 1.379 1.00 97.62 93 ALA A N 1
ATOM 757 C CA . ALA A 1 93 ? -8.980 -0.682 2.474 1.00 97.62 93 ALA A CA 1
ATOM 758 C C . ALA A 1 93 ? -9.977 0.116 3.326 1.00 97.62 93 ALA A C 1
ATOM 760 O O . ALA A 1 93 ? -9.794 1.306 3.548 1.00 97.62 93 ALA A O 1
ATOM 761 N N . ARG A 1 94 ? -11.010 -0.528 3.880 1.00 96.44 94 ARG A N 1
ATOM 762 C CA . ARG A 1 94 ? -11.803 0.058 4.994 1.00 96.44 94 ARG A CA 1
ATOM 763 C C . ARG A 1 94 ? -11.270 -0.368 6.356 1.00 96.44 94 ARG A C 1
ATOM 765 O O . ARG A 1 94 ? -11.391 0.340 7.351 1.00 96.44 94 ARG A O 1
ATOM 772 N N . ASN A 1 95 ? -10.680 -1.553 6.388 1.00 94.50 95 ASN A N 1
ATOM 773 C CA . ASN A 1 95 ? -9.988 -2.155 7.511 1.00 94.50 95 ASN A CA 1
ATOM 774 C C . ASN A 1 95 ? -9.045 -3.240 6.952 1.00 94.50 95 ASN A C 1
ATOM 776 O O . ASN A 1 95 ? -8.970 -3.425 5.737 1.00 94.50 95 ASN A O 1
ATOM 780 N N . THR A 1 96 ? -8.337 -3.973 7.807 1.00 94.56 96 THR A N 1
ATOM 781 C CA . THR A 1 96 ? -7.384 -4.995 7.343 1.00 94.56 96 THR A CA 1
ATOM 782 C C . THR A 1 96 ? -8.007 -6.356 7.003 1.00 94.56 96 THR A C 1
ATOM 784 O O . THR A 1 96 ? -7.282 -7.229 6.532 1.00 94.56 96 THR A O 1
ATOM 787 N N . ASP A 1 97 ? -9.325 -6.553 7.167 1.00 94.31 97 ASP A N 1
ATOM 788 C CA . ASP A 1 97 ? -9.995 -7.804 6.764 1.00 94.31 97 ASP A CA 1
ATOM 789 C C . ASP A 1 97 ? -9.856 -8.047 5.267 1.00 94.31 97 ASP A C 1
ATOM 791 O O . ASP A 1 97 ? -9.764 -9.193 4.846 1.00 94.31 97 ASP A O 1
ATOM 795 N N . LYS A 1 98 ? -9.870 -6.959 4.488 1.00 95.81 98 LYS A N 1
ATOM 796 C CA . LYS A 1 98 ? -9.690 -6.960 3.044 1.00 95.81 98 LYS A CA 1
ATOM 797 C C . LYS A 1 98 ? -8.968 -5.690 2.614 1.00 95.81 98 LYS A C 1
ATOM 799 O O . LYS A 1 98 ? -9.531 -4.594 2.644 1.00 95.81 98 LYS A O 1
ATOM 804 N N . VAL A 1 99 ? -7.732 -5.868 2.175 1.00 97.62 99 VAL A N 1
ATOM 805 C CA . VAL A 1 99 ? -6.867 -4.832 1.617 1.00 97.62 99 VAL A CA 1
ATOM 806 C C . VAL A 1 99 ? -6.615 -5.168 0.156 1.00 97.62 99 VAL A C 1
ATOM 808 O O . VAL A 1 99 ? -6.167 -6.267 -0.165 1.00 97.62 99 VAL A O 1
ATOM 811 N N . ILE A 1 100 ? -6.897 -4.221 -0.730 1.00 98.06 100 ILE A N 1
ATOM 812 C CA . ILE A 1 100 ? -6.552 -4.315 -2.145 1.00 98.06 100 ILE A CA 1
ATOM 813 C C . ILE A 1 100 ? -5.285 -3.505 -2.373 1.00 98.06 100 ILE A C 1
ATOM 815 O O . ILE A 1 100 ? -5.233 -2.319 -2.059 1.00 98.06 100 ILE A O 1
ATOM 819 N N . ILE A 1 101 ? -4.262 -4.158 -2.909 1.00 97.94 101 ILE A N 1
ATOM 820 C CA . ILE A 1 101 ? -3.023 -3.524 -3.343 1.00 97.94 101 ILE A CA 1
ATOM 821 C C . ILE A 1 101 ? -2.988 -3.595 -4.866 1.00 97.94 101 ILE A C 1
ATOM 823 O O . ILE A 1 101 ? -2.701 -4.652 -5.432 1.00 97.94 101 ILE A O 1
ATOM 827 N N . SER A 1 102 ? -3.280 -2.479 -5.522 1.00 96.56 102 SER A N 1
ATOM 828 C CA . SER A 1 102 ? -3.171 -2.342 -6.973 1.00 96.56 102 SER A CA 1
ATOM 829 C C . SER A 1 102 ? -1.725 -2.058 -7.367 1.00 96.56 102 SER A C 1
ATOM 831 O O . SER A 1 102 ? -1.038 -1.255 -6.734 1.00 96.56 102 SER A O 1
ATOM 833 N N . ILE A 1 103 ? -1.253 -2.729 -8.416 1.00 95.50 103 ILE A N 1
ATOM 834 C CA . ILE A 1 103 ? 0.084 -2.560 -8.986 1.00 95.50 103 ILE A CA 1
ATOM 835 C C . ILE A 1 103 ? -0.037 -1.725 -10.266 1.00 95.50 103 ILE A C 1
ATOM 837 O O . ILE A 1 103 ? 0.067 -2.222 -11.387 1.00 95.50 103 ILE A O 1
ATOM 841 N N . ASP A 1 104 ? -0.303 -0.441 -10.070 1.00 92.06 104 ASP A N 1
ATOM 842 C CA . ASP A 1 104 ? -0.750 0.525 -11.080 1.00 92.06 104 ASP A CA 1
ATOM 843 C C . ASP A 1 104 ? 0.210 1.716 -11.259 1.00 92.06 104 ASP A C 1
ATOM 845 O O . ASP A 1 104 ? 0.149 2.418 -12.270 1.00 92.06 104 ASP A O 1
ATOM 849 N N . ILE A 1 105 ? 1.157 1.913 -10.338 1.00 93.75 105 ILE A N 1
ATOM 850 C CA . ILE A 1 105 ? 2.143 3.000 -10.385 1.00 93.75 105 ILE A CA 1
ATOM 851 C C . ILE A 1 105 ? 3.504 2.457 -10.830 1.00 93.75 105 ILE A C 1
ATOM 853 O O . ILE A 1 105 ? 4.170 1.741 -10.082 1.00 93.75 105 ILE A O 1
ATOM 857 N N . ASN A 1 106 ? 3.947 2.828 -12.041 1.00 93.31 106 ASN A N 1
ATOM 858 C CA . ASN A 1 106 ? 5.241 2.428 -12.624 1.00 93.31 106 ASN A CA 1
ATOM 859 C C . ASN A 1 106 ? 5.568 0.947 -12.366 1.00 93.31 106 ASN A C 1
ATOM 861 O O . ASN A 1 106 ? 6.619 0.615 -11.832 1.00 93.31 106 ASN A O 1
ATOM 865 N N . ARG A 1 107 ? 4.629 0.056 -12.678 1.00 92.50 107 ARG A N 1
ATOM 866 C CA . ARG A 1 107 ? 4.713 -1.378 -12.382 1.00 92.50 107 ARG A CA 1
ATOM 867 C C . ARG A 1 107 ? 6.063 -1.998 -12.770 1.00 92.50 107 ARG A C 1
ATOM 869 O O . ARG A 1 107 ? 6.497 -1.875 -13.914 1.00 92.50 107 ARG A O 1
ATOM 876 N N . ASN A 1 108 ? 6.656 -2.763 -11.854 1.00 94.00 108 ASN A N 1
ATOM 877 C CA . ASN A 1 108 ? 7.814 -3.605 -12.148 1.00 94.00 108 ASN A CA 1
ATOM 878 C C . ASN A 1 108 ? 7.385 -4.835 -12.965 1.00 94.00 108 ASN A C 1
ATOM 880 O O . ASN A 1 108 ? 6.595 -5.658 -12.494 1.00 94.00 108 ASN A O 1
ATOM 884 N N . ALA A 1 109 ? 7.908 -4.968 -14.179 1.00 93.44 109 ALA A N 1
ATOM 885 C CA . ALA A 1 109 ? 7.584 -6.044 -15.110 1.00 93.44 109 ALA A CA 1
ATOM 886 C C . ALA A 1 109 ? 8.790 -6.978 -15.333 1.00 93.44 109 ALA A C 1
ATOM 888 O O . ALA A 1 109 ? 9.924 -6.626 -15.016 1.00 93.44 109 ALA A O 1
ATOM 889 N N . ILE A 1 110 ? 8.544 -8.199 -15.818 1.00 92.12 110 ILE A N 1
ATOM 890 C CA . ILE A 1 110 ? 9.607 -9.191 -16.081 1.00 92.12 110 ILE A CA 1
ATOM 891 C C . ILE A 1 110 ? 10.539 -8.735 -17.216 1.00 92.12 110 ILE A C 1
ATOM 893 O O . ILE A 1 110 ? 11.745 -8.963 -17.141 1.00 92.12 110 ILE A O 1
ATOM 897 N N . ASP A 1 111 ? 9.995 -8.089 -18.248 1.00 88.69 111 ASP A N 1
ATOM 898 C CA . ASP A 1 111 ? 10.752 -7.477 -19.336 1.00 88.69 111 ASP A CA 1
ATOM 899 C C . ASP A 1 111 ? 10.209 -6.077 -19.695 1.00 88.69 111 ASP A C 1
ATOM 901 O O . ASP A 1 111 ? 9.221 -5.602 -19.133 1.00 88.69 111 ASP A O 1
ATOM 905 N N . GLU A 1 112 ? 10.895 -5.375 -20.602 1.00 81.38 112 GLU A N 1
ATOM 906 C CA . GLU A 1 112 ? 10.555 -3.998 -20.998 1.00 81.38 112 GLU A CA 1
ATOM 907 C C . GLU A 1 112 ? 9.394 -3.911 -22.005 1.00 81.38 112 GLU A C 1
ATOM 909 O O . GLU A 1 112 ? 9.033 -2.818 -22.454 1.00 81.38 112 GLU A O 1
ATOM 914 N N . LYS A 1 113 ? 8.799 -5.039 -22.409 1.00 83.69 113 LYS A N 1
ATOM 915 C CA . LYS A 1 113 ? 7.707 -5.019 -23.377 1.00 83.69 113 LYS A CA 1
ATOM 916 C C . LYS A 1 113 ? 6.433 -4.523 -22.720 1.00 83.69 113 LYS A C 1
ATOM 918 O O . LYS A 1 113 ? 6.129 -4.781 -21.555 1.00 83.69 113 LYS A O 1
ATOM 923 N N . ARG A 1 114 ? 5.621 -3.851 -23.530 1.00 75.19 114 ARG A N 1
ATOM 924 C CA . ARG A 1 114 ? 4.336 -3.294 -23.104 1.00 75.19 114 ARG A CA 1
ATOM 925 C C . ARG A 1 114 ? 3.388 -4.356 -22.535 1.00 75.19 114 ARG A C 1
ATOM 927 O O . ARG A 1 114 ? 2.623 -4.064 -21.622 1.00 75.19 114 ARG A O 1
ATOM 934 N N . ASP A 1 115 ? 3.433 -5.560 -23.084 1.00 81.62 115 ASP A N 1
A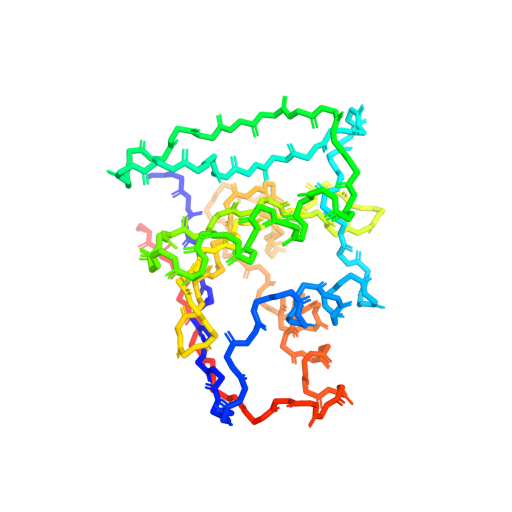TOM 935 C CA . ASP A 1 115 ? 2.631 -6.717 -22.703 1.00 81.62 115 ASP A CA 1
ATOM 936 C C . ASP A 1 115 ? 3.336 -7.620 -21.683 1.00 81.62 115 ASP A C 1
ATOM 938 O O . ASP A 1 115 ? 2.833 -8.702 -21.394 1.00 81.62 115 ASP A O 1
ATOM 942 N N . SER A 1 116 ? 4.459 -7.199 -21.090 1.00 88.38 116 SER A N 1
ATOM 943 C CA . SER A 1 116 ? 5.151 -8.002 -20.082 1.00 88.38 116 SER A CA 1
ATOM 944 C C . SER A 1 116 ? 4.247 -8.317 -18.890 1.00 88.38 116 SER A C 1
ATOM 946 O O . SER A 1 116 ? 3.477 -7.469 -18.417 1.00 88.38 116 SER A O 1
ATOM 948 N N . LEU A 1 117 ? 4.396 -9.535 -18.361 1.00 91.19 117 LEU A N 1
ATOM 949 C CA . LEU A 1 117 ? 3.837 -9.924 -17.068 1.00 91.19 117 LEU A CA 1
ATOM 950 C C . LEU A 1 117 ? 4.434 -9.048 -15.957 1.00 91.19 117 LEU A C 1
ATOM 952 O O . LEU A 1 117 ? 5.576 -8.577 -16.059 1.00 91.19 117 LEU A O 1
ATOM 956 N N . THR A 1 118 ? 3.674 -8.870 -14.881 1.00 94.00 118 THR A N 1
ATOM 957 C CA . THR A 1 118 ? 4.165 -8.255 -13.646 1.00 94.00 118 THR A CA 1
ATOM 958 C C . THR A 1 118 ? 5.252 -9.135 -13.041 1.00 94.00 118 THR A C 1
ATOM 960 O O . THR A 1 118 ? 5.117 -10.359 -12.989 1.00 94.00 118 THR A O 1
ATOM 963 N N . ASN A 1 119 ? 6.329 -8.531 -12.540 1.00 95.00 119 ASN A N 1
ATOM 964 C CA . ASN A 1 119 ? 7.350 -9.257 -11.795 1.00 95.00 119 ASN A CA 1
ATOM 965 C C . ASN A 1 119 ? 6.834 -9.580 -10.383 1.00 95.00 119 ASN A C 1
ATOM 967 O O . ASN A 1 119 ? 7.152 -8.897 -9.408 1.00 95.00 119 ASN A O 1
ATOM 971 N N . PHE A 1 120 ? 5.995 -10.613 -10.282 1.00 94.75 120 PHE A N 1
ATOM 972 C CA . PHE A 1 120 ? 5.374 -11.013 -9.023 1.00 94.75 120 PHE A CA 1
ATOM 973 C C . PHE A 1 120 ? 6.401 -11.376 -7.948 1.00 94.75 120 PHE A C 1
ATOM 975 O O . PHE A 1 120 ? 6.186 -11.034 -6.793 1.00 94.75 120 PHE A O 1
ATOM 982 N N . GLU A 1 121 ? 7.526 -12.009 -8.299 1.00 96.12 121 GLU A N 1
ATOM 983 C CA . GLU A 1 121 ? 8.572 -12.359 -7.327 1.00 96.12 121 GLU A CA 1
ATOM 984 C C . GLU A 1 121 ? 9.063 -11.121 -6.566 1.00 96.12 121 GLU A C 1
ATOM 986 O O . GLU A 1 121 ? 9.200 -11.144 -5.339 1.00 96.12 121 GLU A O 1
ATOM 991 N N . TRP A 1 122 ? 9.256 -10.011 -7.281 1.00 96.88 122 TRP A N 1
ATOM 992 C CA . TRP A 1 122 ? 9.654 -8.755 -6.666 1.00 96.88 122 TRP A CA 1
ATOM 993 C C . TRP A 1 122 ? 8.589 -8.250 -5.681 1.00 96.88 122 TRP A C 1
ATOM 995 O O . TRP A 1 122 ? 8.908 -7.995 -4.520 1.00 96.88 122 TRP A O 1
ATOM 1005 N N . TYR A 1 123 ? 7.314 -8.185 -6.084 1.00 96.94 123 TYR A N 1
ATOM 1006 C CA . TYR A 1 123 ? 6.228 -7.742 -5.193 1.00 96.94 123 TYR A CA 1
ATOM 1007 C C . TYR A 1 123 ? 5.992 -8.707 -4.026 1.00 96.94 123 TYR A C 1
ATOM 1009 O O . TYR A 1 123 ? 5.777 -8.270 -2.898 1.00 96.94 123 TYR A O 1
ATOM 1017 N N . PHE A 1 124 ? 6.118 -10.013 -4.245 1.00 97.06 124 PHE A N 1
ATOM 1018 C CA . PHE A 1 124 ? 6.073 -11.022 -3.194 1.00 97.06 124 PHE A CA 1
ATOM 1019 C C . PHE A 1 124 ? 7.178 -10.781 -2.159 1.00 97.06 124 PHE A C 1
ATOM 1021 O O . PHE A 1 124 ? 6.913 -10.738 -0.956 1.00 97.06 124 PHE A O 1
ATOM 1028 N N . SER A 1 125 ? 8.412 -10.531 -2.607 1.00 96.88 125 SER A N 1
ATOM 1029 C CA . SER A 1 125 ? 9.524 -10.217 -1.708 1.00 96.88 125 SER A CA 1
ATOM 1030 C C . SER A 1 125 ? 9.357 -8.879 -0.982 1.00 96.88 125 SER A C 1
ATOM 1032 O O . SER A 1 125 ? 9.863 -8.751 0.136 1.00 96.88 125 SER A O 1
ATOM 1034 N N . LYS A 1 126 ? 8.739 -7.873 -1.612 1.00 96.81 126 LYS A N 1
ATOM 1035 C CA . LYS A 1 126 ? 8.644 -6.506 -1.073 1.00 96.81 126 LYS A CA 1
ATOM 1036 C C . LYS A 1 126 ? 7.338 -6.200 -0.346 1.00 96.81 126 LYS A C 1
ATOM 1038 O O . LYS A 1 126 ? 7.268 -5.183 0.326 1.00 96.81 126 LYS A O 1
ATOM 1043 N N . LEU A 1 127 ? 6.328 -7.058 -0.426 1.00 95.94 127 LEU A N 1
ATOM 1044 C CA . LEU A 1 127 ? 5.072 -6.910 0.316 1.00 95.94 127 LEU A CA 1
ATOM 1045 C C . LEU A 1 127 ? 4.856 -8.116 1.221 1.00 95.94 127 LEU A C 1
ATOM 1047 O O . LEU A 1 127 ? 4.951 -8.016 2.443 1.00 95.94 127 LEU A O 1
ATOM 1051 N N . ILE A 1 128 ? 4.646 -9.285 0.620 1.00 96.00 128 ILE A N 1
ATOM 1052 C CA . ILE A 1 128 ? 4.224 -10.490 1.340 1.00 96.00 128 ILE A CA 1
ATOM 1053 C C . ILE A 1 128 ? 5.287 -10.960 2.334 1.00 96.00 128 ILE A C 1
ATOM 1055 O O . ILE A 1 128 ? 4.985 -11.221 3.497 1.00 96.00 128 ILE A O 1
ATOM 1059 N N . MET A 1 129 ? 6.551 -11.009 1.912 1.00 95.94 129 MET A N 1
ATOM 1060 C CA . MET A 1 129 ? 7.649 -11.426 2.787 1.00 95.94 129 MET A CA 1
ATOM 1061 C C . MET A 1 129 ? 7.935 -10.434 3.919 1.00 95.94 129 MET A C 1
ATOM 1063 O O . MET A 1 129 ? 8.503 -10.839 4.932 1.00 95.94 129 MET A O 1
ATOM 1067 N N . ILE A 1 130 ? 7.563 -9.160 3.767 1.00 95.06 130 ILE A N 1
ATOM 1068 C CA . ILE A 1 130 ? 7.700 -8.150 4.826 1.00 95.06 130 ILE A CA 1
ATOM 1069 C C . ILE A 1 130 ? 6.678 -8.436 5.922 1.00 95.06 130 ILE A C 1
ATOM 1071 O O . ILE A 1 130 ? 7.054 -8.631 7.076 1.00 95.06 130 ILE A O 1
ATOM 1075 N N . LEU A 1 131 ? 5.411 -8.590 5.532 1.00 92.81 131 LEU A N 1
ATOM 1076 C CA . LEU A 1 131 ? 4.321 -8.928 6.447 1.00 92.81 131 LEU A CA 1
ATOM 1077 C C . LEU A 1 131 ? 4.555 -10.278 7.141 1.00 92.81 131 LEU A C 1
ATOM 1079 O O . LEU A 1 131 ? 4.373 -10.400 8.350 1.00 92.81 131 LEU A O 1
ATOM 1083 N N . TYR A 1 132 ? 5.032 -11.284 6.401 1.00 92.62 132 TYR A N 1
ATOM 1084 C CA . TYR A 1 132 ? 5.331 -12.609 6.953 1.00 92.62 132 TYR A CA 1
ATOM 1085 C C . TYR A 1 132 ? 6.418 -12.578 8.042 1.00 92.62 132 TYR A C 1
ATOM 1087 O O . TYR A 1 132 ? 6.354 -13.340 9.008 1.00 92.62 132 TYR A O 1
ATOM 1095 N N . LYS A 1 133 ? 7.426 -11.708 7.903 1.00 92.25 133 LYS A N 1
ATOM 1096 C CA . LYS A 1 133 ? 8.534 -11.601 8.866 1.00 92.25 133 LYS A CA 1
ATOM 1097 C C . LYS A 1 133 ? 8.150 -10.863 10.145 1.00 92.25 133 LYS A C 1
ATOM 1099 O O . LYS A 1 133 ? 8.684 -11.210 11.196 1.00 92.25 133 LYS A O 1
ATOM 1104 N N . ASP A 1 134 ? 7.262 -9.878 10.050 1.00 87.31 134 ASP A N 1
ATOM 1105 C CA .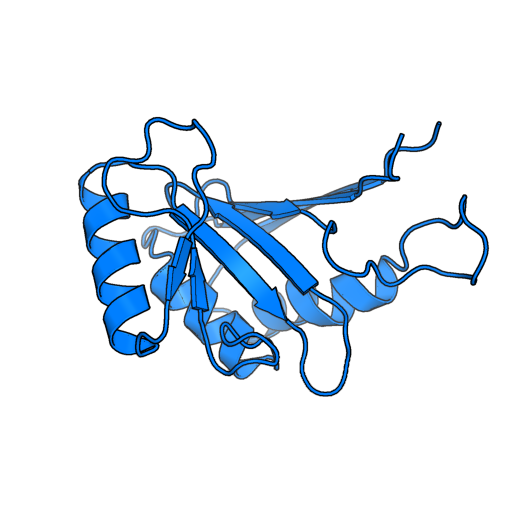 ASP A 1 134 ? 6.844 -9.043 11.180 1.00 87.31 134 ASP A CA 1
ATOM 1106 C C . ASP A 1 134 ? 5.993 -9.815 12.211 1.00 87.31 134 ASP A C 1
ATOM 1108 O O . ASP A 1 134 ? 6.050 -9.538 13.404 1.00 87.31 134 ASP A O 1
ATOM 1112 N N . LYS A 1 135 ? 5.281 -10.866 11.775 1.00 83.00 135 LYS A N 1
ATOM 1113 C CA . LYS A 1 135 ? 4.440 -11.759 12.606 1.00 83.00 135 LYS A CA 1
ATOM 1114 C C . LYS A 1 135 ? 3.274 -11.086 13.348 1.00 83.00 135 LYS A C 1
ATOM 1116 O O . LYS A 1 135 ? 2.529 -11.802 14.013 1.00 83.00 135 LYS A O 1
ATOM 1121 N N . SER A 1 136 ? 3.058 -9.775 13.205 1.00 84.38 136 SER A N 1
ATOM 1122 C CA . SER A 1 136 ? 1.906 -9.076 13.805 1.00 84.38 136 SER A CA 1
ATOM 1123 C C . SER A 1 136 ? 0.560 -9.501 13.214 1.00 84.38 136 SER A C 1
ATOM 1125 O O . SER A 1 136 ? -0.476 -9.347 13.858 1.00 84.38 136 SER A O 1
ATOM 1127 N N . PHE A 1 137 ? 0.562 -10.068 12.004 1.00 78.50 137 PHE A N 1
ATOM 1128 C CA . PHE A 1 137 ? -0.638 -10.547 11.330 1.00 78.50 137 PHE A CA 1
ATOM 1129 C C . PHE A 1 137 ? -0.493 -12.010 10.916 1.00 78.50 137 PHE A C 1
ATOM 1131 O O . PHE A 1 137 ? 0.489 -12.400 10.283 1.00 78.50 137 PHE A O 1
ATOM 1138 N N . MET A 1 138 ? -1.525 -12.806 11.190 1.00 89.50 138 MET A N 1
ATOM 1139 C CA . MET A 1 138 ? -1.837 -13.950 10.340 1.00 89.50 138 MET A CA 1
ATOM 1140 C C . MET A 1 138 ? -2.608 -13.408 9.140 1.00 89.50 138 MET A C 1
ATOM 1142 O O . MET A 1 138 ? -3.503 -12.589 9.317 1.00 89.50 138 MET A O 1
ATOM 1146 N N . PHE A 1 139 ? -2.273 -13.812 7.921 1.00 93.44 139 PHE A N 1
ATOM 1147 C CA . PHE A 1 139 ? -2.939 -13.288 6.731 1.00 93.44 139 PHE A CA 1
ATOM 1148 C C . PHE A 1 139 ? -2.971 -14.323 5.612 1.00 93.44 139 PHE A C 1
ATOM 1150 O O . PHE A 1 139 ? -2.172 -15.260 5.576 1.00 93.44 139 PHE A O 1
ATOM 1157 N N . SER A 1 140 ? -3.899 -14.127 4.684 1.00 95.56 140 SER A N 1
ATOM 1158 C CA . SER A 1 140 ? -3.896 -14.784 3.378 1.00 95.56 140 SER A CA 1
ATOM 1159 C C . SER A 1 140 ? -3.690 -13.740 2.288 1.00 95.56 140 SER A C 1
ATOM 1161 O O . SER A 1 140 ? -3.949 -12.553 2.502 1.00 95.56 140 SER A O 1
ATOM 1163 N N . TYR A 1 141 ? -3.206 -14.175 1.129 1.00 96.69 141 TYR A N 1
ATOM 1164 C CA . TYR A 1 141 ? -3.049 -13.309 -0.030 1.00 96.69 141 TYR A CA 1
ATOM 1165 C C . TYR A 1 141 ? -3.483 -14.030 -1.307 1.00 96.69 141 TYR A C 1
ATOM 1167 O O . TYR A 1 141 ? -3.346 -15.250 -1.423 1.00 96.69 141 TYR A O 1
ATOM 1175 N N . LYS A 1 142 ? -3.978 -13.263 -2.274 1.00 97.44 142 LYS A N 1
ATOM 1176 C CA . LYS A 1 142 ? -4.278 -13.696 -3.640 1.00 97.44 142 LYS A CA 1
ATOM 1177 C C . LYS A 1 142 ? -3.626 -12.709 -4.596 1.00 97.44 142 LYS A C 1
ATOM 1179 O O . LYS A 1 142 ? -3.756 -11.508 -4.401 1.00 97.44 142 LYS A O 1
ATOM 1184 N N . PHE A 1 143 ? -2.938 -13.214 -5.611 1.00 96.81 143 PHE A N 1
ATOM 1185 C CA . PHE A 1 143 ? -2.377 -12.397 -6.682 1.00 96.81 143 PHE A CA 1
ATOM 1186 C C . PHE A 1 143 ? -3.145 -12.645 -7.978 1.00 96.81 143 PHE A C 1
ATOM 1188 O O . PHE A 1 143 ? -3.409 -13.798 -8.327 1.00 96.81 143 PHE A O 1
ATOM 1195 N N . GLU A 1 144 ? -3.480 -11.570 -8.681 1.00 95.19 144 GLU A N 1
ATOM 1196 C CA . GLU A 1 144 ? -4.112 -11.600 -9.998 1.00 95.19 144 GLU A CA 1
ATOM 1197 C C . GLU A 1 144 ? -3.331 -10.689 -10.946 1.00 95.19 144 GLU A C 1
ATOM 1199 O O . GLU A 1 144 ? -3.050 -9.541 -10.610 1.00 95.19 144 GLU A O 1
ATOM 1204 N N . ASP A 1 145 ? -2.979 -11.203 -12.124 1.00 92.62 145 ASP A N 1
ATOM 1205 C CA . ASP A 1 145 ? -2.374 -10.439 -13.219 1.00 92.62 145 ASP A CA 1
ATOM 1206 C C . ASP A 1 145 ? -3.284 -10.586 -14.437 1.00 92.62 145 ASP A C 1
ATOM 1208 O O . ASP A 1 145 ? -3.478 -11.695 -14.945 1.00 92.62 145 ASP A O 1
ATOM 1212 N N . TYR A 1 146 ? -3.883 -9.479 -14.864 1.00 86.62 146 TYR A N 1
ATOM 1213 C CA . TYR A 1 146 ? -4.828 -9.465 -15.968 1.00 86.62 146 TYR A CA 1
ATOM 1214 C C . TYR A 1 146 ? -4.064 -9.430 -17.290 1.00 86.62 146 TYR A C 1
ATOM 1216 O O . TYR A 1 146 ? -3.233 -8.553 -17.528 1.00 86.62 146 TYR A O 1
ATOM 1224 N N . VAL A 1 147 ? -4.330 -10.414 -18.148 1.00 82.50 147 VAL A N 1
ATOM 1225 C CA . VAL A 1 147 ? -3.715 -10.542 -19.475 1.00 82.50 147 VAL A CA 1
ATOM 1226 C C . VAL A 1 147 ? -4.799 -10.298 -20.520 1.00 82.50 147 VAL A C 1
ATOM 1228 O O . VAL A 1 147 ? -5.831 -10.967 -20.467 1.00 82.50 147 VAL A O 1
ATOM 1231 N N . ASP A 1 148 ? -4.566 -9.335 -21.418 1.00 68.50 148 ASP A N 1
ATOM 1232 C CA . ASP A 1 148 ? -5.393 -9.094 -22.615 1.00 68.50 148 ASP A CA 1
ATOM 1233 C C . ASP A 1 148 ? -5.164 -10.199 -23.667 1.00 68.50 148 ASP A C 1
ATOM 1235 O O . ASP A 1 148 ? -3.991 -10.615 -23.844 1.00 68.50 148 ASP A O 1
#

Sequence (148 aa):
MAREAMIELNCISEQKDITLLLDILCNGGWKVYNNKGNIEYLPIGDDENFCWQEDKISYEKLKEIIVMKQQKNELVGIHMFYEYTSYGISLLARNTDKVIISIDINRNAIDEKRDSLTNFEWYFSKLIMILYKDKSFMFSYKFEDYVD

Radius of gyration: 14.85 Å; chains: 1; bounding box: 33×33×40 Å

Secondary structure (DSSP, 8-state):
-PPPEEEEEEEE-S---HHHHHHHHHHTTEESB-TTS-EEEPPTT--SS---EEE---HHHHHHHHHHHHHTTPPEEEEEEETTSS-EEEEEESSTTSEEEEEEES--BSSSSTTPPB-HHHHIIIIIHHHHHH-S-EEEEEEEE---

Foldseek 3Di:
DQWKKKKKKAWPDPAFQVLVLVVLLVVLQKDQADPVRWGWWDAPPPPVPSPIDTGNDDPVVLSVRLVVQLVVLHKIWTKIDGPPDQFIWIWIDSTRRIIMTMRRGPFDFPDPDSQGWGPVVVVCVSRVVSCVVVPPTDMDMDMDTDGD